Protein AF-A0A7C0Z1W0-F1 (afdb_monomer_lite)

pLDDT: mean 89.67, std 6.88, range [57.84, 96.88]

Radius of gyration: 12.42 Å; chains: 1; bounding box: 28×28×26 Å

Sequence (86 aa):
MGVVKELLERIEAEDVDEFTVEEAILGVGYTAVRIDSGDVGLCHSLLGENPCPRRIARRAGTLRGMKAVEMAEFAVSEDISERVVG

Structure (mmCIF, N/CA/C/O backbone):
data_AF-A0A7C0Z1W0-F1
#
_entry.id   AF-A0A7C0Z1W0-F1
#
loop_
_atom_site.group_PDB
_atom_site.id
_atom_site.type_symbol
_atom_site.label_atom_id
_atom_site.label_alt_id
_atom_site.label_comp_id
_atom_site.label_asym_id
_atom_site.label_entity_id
_atom_site.label_seq_id
_atom_site.pdbx_PDB_ins_code
_atom_site.Cartn_x
_atom_site.Cartn_y
_atom_site.Cartn_z
_atom_site.occupancy
_atom_site.B_iso_or_equiv
_atom_site.auth_seq_id
_atom_site.auth_comp_id
_atom_site.auth_asym_id
_atom_site.auth_atom_id
_atom_site.pdbx_PDB_model_num
ATOM 1 N N . MET A 1 1 ? 1.228 17.455 -15.198 1.00 57.84 1 MET A N 1
ATOM 2 C CA . MET A 1 1 ? 0.810 16.793 -13.945 1.00 57.84 1 MET A CA 1
ATOM 3 C C . MET A 1 1 ? 0.626 15.316 -14.262 1.00 57.84 1 MET A C 1
ATOM 5 O O . MET A 1 1 ? 0.310 15.010 -15.405 1.00 57.84 1 MET A O 1
ATOM 9 N N . GLY A 1 2 ? 0.994 14.410 -13.354 1.00 86.88 2 GLY A N 1
ATOM 10 C CA . GLY A 1 2 ? 0.874 12.965 -13.586 1.00 86.88 2 GLY A CA 1
ATOM 11 C C . GLY A 1 2 ? -0.479 12.455 -13.098 1.00 86.88 2 GLY A C 1
ATOM 12 O O . GLY A 1 2 ? -0.936 12.911 -12.055 1.00 86.88 2 GLY A O 1
ATOM 13 N N . VAL A 1 3 ? -1.082 11.500 -13.813 1.00 94.06 3 VAL A N 1
ATOM 14 C CA . VAL A 1 3 ? -2.432 10.965 -13.529 1.00 94.06 3 VAL A CA 1
ATOM 15 C C . VAL A 1 3 ? -2.591 10.491 -12.075 1.00 94.06 3 VAL A C 1
ATOM 17 O O . VAL A 1 3 ? -3.633 10.706 -11.472 1.00 94.06 3 VAL A O 1
ATOM 20 N N . VAL A 1 4 ? -1.542 9.909 -11.481 1.00 93.56 4 VAL A N 1
ATOM 21 C CA . VAL A 1 4 ? -1.546 9.460 -10.074 1.00 93.56 4 VAL A CA 1
ATOM 22 C C . VAL A 1 4 ? -1.731 10.630 -9.102 1.00 93.56 4 VAL A C 1
ATOM 24 O O . VAL A 1 4 ? -2.483 10.520 -8.144 1.00 93.56 4 VAL A O 1
ATOM 27 N N . LYS A 1 5 ? -1.098 11.778 -9.367 1.00 93.75 5 LYS A N 1
ATOM 28 C CA . LYS A 1 5 ? -1.218 12.955 -8.500 1.00 93.75 5 LYS A CA 1
ATOM 29 C C . LYS A 1 5 ? -2.624 13.555 -8.555 1.00 93.75 5 LYS A C 1
ATOM 31 O O . LYS A 1 5 ? -3.175 13.913 -7.526 1.00 93.75 5 LYS A O 1
ATOM 36 N N . GLU A 1 6 ? -3.214 13.605 -9.747 1.00 94.44 6 GLU A N 1
ATOM 37 C CA . GLU A 1 6 ? -4.600 14.058 -9.928 1.00 94.44 6 GLU A CA 1
ATOM 38 C C . GLU A 1 6 ? -5.608 13.125 -9.239 1.00 94.44 6 GLU A C 1
ATOM 40 O O . GLU A 1 6 ? -6.665 13.575 -8.803 1.00 94.44 6 GLU A O 1
ATOM 45 N N . LEU A 1 7 ? -5.297 11.828 -9.132 1.00 93.25 7 LEU A N 1
ATOM 46 C CA . LEU A 1 7 ? -6.110 10.877 -8.378 1.00 93.25 7 LEU A CA 1
ATOM 47 C C . LEU A 1 7 ? -6.027 11.135 -6.867 1.00 93.25 7 LEU A C 1
ATOM 49 O O . LEU A 1 7 ? -7.067 11.165 -6.220 1.00 93.25 7 LEU A O 1
ATOM 53 N N . LEU A 1 8 ? -4.829 11.366 -6.323 1.00 93.00 8 LEU A N 1
ATOM 54 C CA . LEU A 1 8 ? -4.650 11.670 -4.897 1.00 93.00 8 LEU A CA 1
ATOM 55 C C . LEU A 1 8 ? -5.398 12.942 -4.481 1.00 93.00 8 LEU A C 1
ATOM 57 O O . LEU A 1 8 ? -6.143 12.913 -3.510 1.00 93.00 8 LEU A O 1
ATOM 61 N N . GLU A 1 9 ? -5.305 14.011 -5.278 1.00 92.25 9 GLU A N 1
ATOM 62 C CA . GLU A 1 9 ? -6.036 15.266 -5.032 1.00 92.25 9 GLU A CA 1
ATOM 63 C C . GLU A 1 9 ? -7.564 15.057 -4.984 1.00 92.25 9 GLU A C 1
ATOM 65 O O . GLU A 1 9 ? -8.274 15.752 -4.258 1.00 92.25 9 GLU A O 1
ATOM 70 N N . ARG A 1 10 ? -8.093 14.090 -5.746 1.00 92.12 10 ARG A N 1
ATOM 71 C CA . ARG A 1 10 ? -9.520 13.729 -5.703 1.00 92.12 10 ARG A CA 1
ATOM 72 C C . ARG A 1 10 ? -9.873 12.894 -4.482 1.00 92.12 10 ARG A C 1
ATOM 74 O O . ARG A 1 10 ? -10.942 13.097 -3.930 1.00 92.12 10 ARG A O 1
ATOM 81 N N . ILE A 1 11 ? -9.002 11.969 -4.085 1.00 89.44 11 ILE A N 1
ATOM 82 C CA . ILE A 1 11 ? -9.196 11.144 -2.889 1.00 89.44 11 ILE A CA 1
ATOM 83 C C . ILE A 1 11 ? -9.222 12.035 -1.641 1.00 89.44 11 ILE A C 1
ATOM 85 O O . ILE A 1 11 ? -10.134 11.914 -0.833 1.00 89.44 11 ILE A O 1
ATOM 89 N N . GLU A 1 12 ? -8.287 12.982 -1.523 1.00 86.75 12 GLU A N 1
ATOM 90 C CA . GLU A 1 12 ? -8.267 13.965 -0.429 1.00 86.75 12 GLU A CA 1
ATOM 91 C C . GLU A 1 12 ? -9.550 14.809 -0.376 1.00 86.75 12 GLU A C 1
ATOM 93 O O . GLU A 1 12 ? -10.068 15.090 0.702 1.00 86.75 12 GLU A O 1
ATOM 98 N N . ALA A 1 13 ? -10.101 15.191 -1.533 1.00 89.31 13 ALA A N 1
ATOM 99 C CA . ALA A 1 13 ? -11.332 15.978 -1.604 1.00 89.31 13 ALA A CA 1
ATOM 100 C C . ALA A 1 13 ? -12.595 15.212 -1.156 1.00 89.31 13 ALA A C 1
ATOM 102 O O . ALA A 1 13 ? -13.605 15.849 -0.855 1.00 89.31 13 ALA A O 1
ATOM 103 N N . GLU A 1 14 ? -12.546 13.878 -1.113 1.00 87.06 14 GLU A N 1
ATOM 104 C CA . GLU A 1 14 ? -13.636 13.009 -0.642 1.00 87.06 14 GLU A CA 1
ATOM 105 C C . GLU A 1 14 ? -13.589 12.767 0.885 1.00 87.06 14 GLU A C 1
ATOM 107 O O . GLU A 1 14 ? -14.405 12.011 1.403 1.00 87.06 14 GLU A O 1
ATOM 112 N N . ASP A 1 15 ? -12.667 13.416 1.613 1.00 76.75 15 ASP A N 1
ATOM 113 C CA . ASP A 1 15 ? -12.555 13.390 3.086 1.00 76.75 15 ASP A CA 1
ATOM 114 C C . ASP A 1 15 ? -12.415 11.972 3.681 1.00 76.75 15 ASP A C 1
ATOM 116 O O . ASP A 1 15 ? -12.959 11.633 4.730 1.00 76.75 15 ASP A O 1
ATOM 120 N N . VAL A 1 16 ? -11.637 11.117 3.010 1.00 79.12 16 VAL A N 1
ATOM 121 C CA . VAL A 1 16 ? -11.357 9.721 3.414 1.00 79.12 16 VAL A CA 1
ATOM 122 C C . VAL A 1 16 ? -10.392 9.596 4.608 1.00 79.12 16 VAL A C 1
ATOM 124 O O . VAL A 1 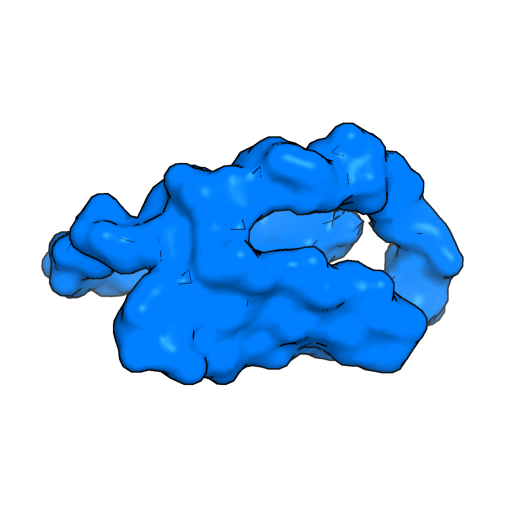16 ? -9.803 8.538 4.847 1.00 79.12 16 VAL A O 1
ATOM 127 N N . ASP A 1 17 ? -10.214 10.677 5.365 1.00 79.00 17 ASP A N 1
ATOM 128 C CA . ASP A 1 17 ? -9.271 10.819 6.479 1.00 79.00 17 ASP A CA 1
ATOM 129 C C . ASP A 1 1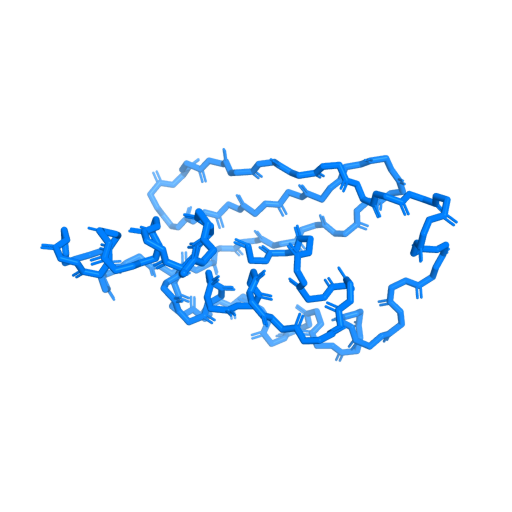7 ? -9.583 9.913 7.679 1.00 79.00 17 ASP A C 1
ATOM 131 O O . ASP A 1 17 ? -8.746 9.756 8.577 1.00 79.00 17 ASP A O 1
ATOM 135 N N . GLU A 1 18 ? -10.786 9.339 7.704 1.00 87.81 18 GLU A N 1
ATOM 136 C CA . GLU A 1 18 ? -11.261 8.441 8.751 1.00 87.81 18 GLU A CA 1
ATOM 137 C C . GLU A 1 18 ? -10.741 7.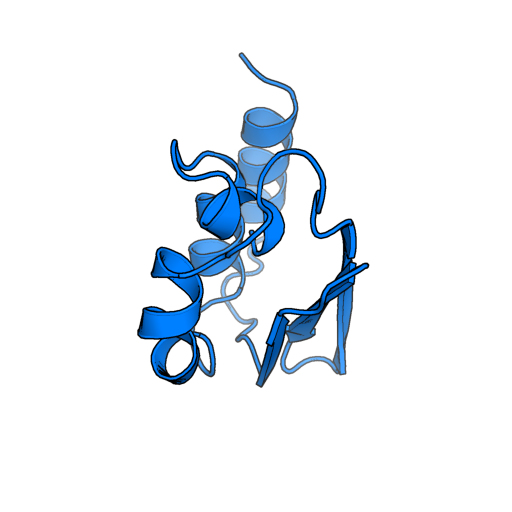005 8.617 1.00 87.81 18 GLU A C 1
ATOM 139 O O . GLU A 1 18 ? -10.675 6.299 9.624 1.00 87.81 18 GLU A O 1
ATOM 144 N N . PHE A 1 19 ? -10.330 6.579 7.417 1.00 93.62 19 PHE A N 1
ATOM 145 C CA . PHE A 1 19 ? -9.916 5.196 7.194 1.00 93.62 19 PHE A CA 1
ATOM 146 C C . PHE A 1 19 ? -8.472 4.955 7.615 1.00 93.62 19 PHE A C 1
ATOM 148 O O . PHE A 1 19 ? -7.548 5.707 7.280 1.00 93.62 19 PHE A O 1
ATOM 155 N N . THR A 1 20 ? -8.259 3.831 8.287 1.00 96.06 20 THR A N 1
ATOM 156 C CA . THR A 1 20 ? -6.928 3.360 8.665 1.00 96.06 20 THR A CA 1
ATOM 157 C C . THR A 1 20 ? -6.591 2.035 8.004 1.00 96.06 20 THR A C 1
ATOM 159 O O . THR A 1 20 ? -7.456 1.225 7.675 1.00 96.06 20 THR A O 1
ATOM 162 N N . VAL A 1 21 ? -5.299 1.797 7.804 1.00 95.94 21 VAL A N 1
ATOM 163 C CA . VAL A 1 21 ? -4.795 0.538 7.261 1.00 95.94 21 VAL A CA 1
ATOM 164 C C . VAL A 1 21 ? -4.890 -0.546 8.328 1.00 95.94 21 VAL A C 1
ATOM 166 O O . VAL A 1 21 ? -4.192 -0.510 9.345 1.00 95.94 21 VAL A O 1
ATOM 169 N N . GLU A 1 22 ? -5.707 -1.563 8.083 1.00 96.25 22 GLU A N 1
ATOM 170 C CA . GLU A 1 22 ? -5.823 -2.718 8.966 1.00 96.25 22 GLU A CA 1
ATOM 171 C C . GLU A 1 22 ? -4.686 -3.723 8.720 1.00 96.25 22 GLU A C 1
ATOM 173 O O . GLU A 1 22 ? -4.095 -4.254 9.667 1.00 96.25 22 GLU A O 1
ATOM 178 N N . GLU A 1 23 ? -4.357 -3.973 7.449 1.00 95.12 23 GLU A N 1
ATOM 179 C CA . GLU A 1 23 ? -3.359 -4.960 7.038 1.00 95.12 23 GLU A CA 1
ATOM 180 C C . GLU A 1 23 ? -2.719 -4.588 5.692 1.00 95.12 23 GLU A C 1
ATOM 182 O O . GLU A 1 23 ? -3.405 -4.177 4.761 1.00 95.12 23 GLU A O 1
ATOM 187 N N . ALA A 1 24 ? -1.402 -4.779 5.569 1.00 93.81 24 ALA A N 1
ATOM 188 C CA . ALA A 1 24 ? -0.671 -4.632 4.313 1.00 93.81 24 ALA A CA 1
ATOM 189 C C . ALA A 1 24 ? 0.205 -5.870 4.075 1.00 93.81 24 ALA A C 1
ATOM 191 O O . ALA A 1 24 ? 1.050 -6.215 4.906 1.00 93.81 24 ALA A O 1
ATOM 192 N N . ILE A 1 25 ? 0.012 -6.536 2.937 1.00 92.12 25 ILE A N 1
ATOM 193 C CA . ILE A 1 25 ? 0.714 -7.764 2.556 1.00 92.12 25 ILE A CA 1
ATOM 194 C C . ILE A 1 25 ? 1.553 -7.488 1.312 1.00 92.12 25 ILE A C 1
ATOM 196 O O . ILE A 1 25 ? 1.024 -7.237 0.232 1.00 92.12 25 ILE A O 1
ATOM 200 N N . LEU A 1 26 ? 2.874 -7.586 1.459 1.00 89.88 26 LEU A N 1
ATOM 201 C CA . LEU A 1 26 ? 3.835 -7.465 0.363 1.00 89.88 26 LEU A CA 1
ATOM 202 C C . LEU A 1 26 ? 4.066 -8.841 -0.265 1.00 89.88 26 LEU A C 1
ATOM 204 O O . LEU A 1 26 ? 4.843 -9.645 0.257 1.00 89.88 26 LEU A O 1
ATOM 208 N N . GLY A 1 27 ? 3.377 -9.134 -1.364 1.00 87.88 27 GLY A N 1
ATOM 209 C CA . GLY A 1 27 ? 3.575 -10.377 -2.101 1.00 87.88 27 GLY A CA 1
ATOM 210 C C . GLY A 1 27 ? 4.664 -10.283 -3.169 1.00 87.88 27 GLY A C 1
ATOM 211 O O . GLY A 1 27 ? 5.261 -9.240 -3.418 1.00 87.88 27 GLY A O 1
ATOM 212 N N . VAL A 1 28 ? 4.927 -11.426 -3.802 1.00 85.81 28 VAL A N 1
ATOM 213 C CA . VAL A 1 28 ? 5.863 -11.552 -4.935 1.00 85.81 28 VAL A CA 1
ATOM 214 C C . VAL A 1 28 ? 5.170 -11.190 -6.256 1.00 85.81 28 VAL A C 1
ATOM 216 O O . VAL A 1 28 ? 5.791 -10.611 -7.140 1.00 85.81 28 VAL A O 1
ATOM 219 N N . GLY A 1 29 ? 3.884 -11.530 -6.397 1.00 90.19 29 GLY A N 1
ATOM 220 C CA . GLY A 1 29 ? 3.076 -11.184 -7.573 1.00 90.19 29 GLY A CA 1
ATOM 221 C C . GLY A 1 29 ? 2.199 -9.954 -7.355 1.00 90.19 29 GLY A C 1
ATOM 222 O O . GLY A 1 29 ? 2.153 -9.075 -8.210 1.00 90.19 29 GLY A O 1
ATOM 223 N N . TYR A 1 30 ? 1.530 -9.884 -6.203 1.00 92.88 30 TYR A N 1
ATOM 224 C CA . TYR A 1 30 ? 0.648 -8.779 -5.841 1.00 92.88 30 TYR A CA 1
ATOM 225 C C . TYR A 1 30 ? 0.878 -8.328 -4.406 1.00 92.88 30 TYR A C 1
ATOM 227 O O . TYR A 1 30 ? 1.114 -9.142 -3.513 1.00 92.88 30 TYR A O 1
ATOM 235 N N . THR A 1 31 ? 0.750 -7.027 -4.208 1.00 93.25 31 THR A N 1
ATOM 236 C CA . THR A 1 31 ? 0.678 -6.359 -2.921 1.00 93.25 31 THR A CA 1
ATOM 237 C C . THR A 1 31 ? -0.779 -6.024 -2.638 1.00 93.25 31 THR A C 1
ATOM 239 O O . THR A 1 31 ? -1.495 -5.579 -3.536 1.00 93.25 31 THR A O 1
ATOM 242 N N . ALA A 1 32 ? -1.215 -6.264 -1.406 1.00 95.38 32 ALA A N 1
ATOM 243 C CA . ALA A 1 32 ? -2.582 -6.022 -0.966 1.00 95.38 32 ALA A CA 1
ATOM 244 C C . ALA A 1 32 ? -2.601 -5.110 0.258 1.00 95.38 32 ALA A C 1
ATOM 246 O O . ALA A 1 32 ? -1.767 -5.265 1.153 1.00 95.38 32 ALA A O 1
ATOM 247 N N . VAL A 1 33 ? -3.580 -4.212 0.316 1.00 95.81 33 VAL A N 1
ATOM 248 C CA . VAL A 1 33 ? -3.851 -3.354 1.474 1.00 95.81 33 VAL A CA 1
ATOM 249 C C . VAL A 1 33 ? -5.328 -3.479 1.820 1.00 95.81 33 VAL A C 1
ATOM 251 O O . VAL A 1 33 ? -6.173 -3.339 0.939 1.00 95.81 33 VAL A O 1
ATOM 254 N N . ARG A 1 34 ? -5.637 -3.760 3.087 1.00 96.88 34 ARG A N 1
ATOM 255 C CA . ARG A 1 34 ? -6.996 -3.746 3.636 1.00 96.88 34 ARG A CA 1
ATOM 256 C C . ARG A 1 34 ? -7.134 -2.577 4.600 1.00 96.88 34 ARG A C 1
ATOM 258 O O . ARG A 1 34 ? -6.271 -2.405 5.465 1.00 96.88 34 ARG A O 1
ATOM 265 N N . ILE A 1 35 ? -8.204 -1.806 4.458 1.00 95.94 35 ILE A N 1
ATOM 266 C CA . ILE A 1 35 ? -8.571 -0.738 5.396 1.00 95.94 35 ILE A CA 1
ATOM 267 C C . ILE A 1 35 ? -9.595 -1.237 6.422 1.00 95.94 35 ILE A C 1
ATOM 269 O O . ILE A 1 35 ? -10.179 -2.306 6.259 1.00 95.94 35 ILE A O 1
ATOM 273 N N . ASP A 1 36 ? -9.802 -0.479 7.492 1.00 96.50 36 ASP A N 1
ATOM 274 C CA . ASP A 1 36 ? -10.708 -0.813 8.599 1.00 96.50 36 ASP A CA 1
ATOM 275 C C . ASP A 1 36 ? -12.198 -0.932 8.219 1.00 96.50 36 ASP A C 1
ATOM 277 O O . ASP A 1 36 ? -12.942 -1.609 8.932 1.00 96.50 36 ASP A O 1
ATOM 281 N N . SER A 1 37 ? -12.632 -0.383 7.078 1.00 94.12 37 SER A N 1
ATOM 282 C CA . SER A 1 37 ? -13.958 -0.666 6.495 1.00 94.12 37 SER A CA 1
ATOM 283 C C . SER A 1 37 ? -14.103 -2.111 5.990 1.00 94.12 37 SER A C 1
ATOM 285 O O . SER A 1 37 ? -15.220 -2.592 5.789 1.00 94.12 37 SER A O 1
ATOM 287 N N . GLY A 1 38 ? -12.982 -2.809 5.783 1.00 94.38 38 GLY A N 1
ATOM 288 C CA . GLY A 1 38 ? -12.901 -4.138 5.181 1.00 94.38 38 GLY A CA 1
ATOM 289 C C . GLY A 1 38 ? -12.611 -4.138 3.676 1.00 94.38 38 GLY A C 1
ATOM 290 O O . GLY A 1 38 ? -12.380 -5.215 3.118 1.00 94.38 38 GLY A O 1
ATOM 291 N N . ASP A 1 39 ? -12.582 -2.974 3.020 1.00 95.19 39 ASP A N 1
ATOM 292 C CA . ASP A 1 39 ? -12.251 -2.864 1.596 1.00 95.19 39 ASP A CA 1
ATOM 293 C C . ASP A 1 39 ? -10.773 -3.188 1.325 1.00 95.19 39 ASP A C 1
ATOM 295 O O . ASP A 1 39 ? -9.892 -2.928 2.151 1.00 95.19 39 ASP A O 1
ATOM 299 N N . VAL A 1 40 ? -10.495 -3.771 0.151 1.00 96.62 40 VAL A N 1
ATOM 300 C CA . VAL A 1 40 ? -9.159 -4.260 -0.227 1.00 96.62 40 VAL A CA 1
ATOM 301 C C . VAL A 1 40 ? -8.703 -3.669 -1.559 1.00 96.62 40 VAL A C 1
ATOM 303 O O . VAL A 1 40 ? -9.354 -3.851 -2.588 1.00 96.62 40 VAL A O 1
ATOM 306 N N . GLY A 1 41 ? -7.534 -3.032 -1.543 1.00 95.88 41 GLY A N 1
ATOM 307 C CA . GLY A 1 41 ? -6.790 -2.597 -2.723 1.00 95.88 41 GLY A CA 1
ATOM 308 C C . GLY A 1 41 ? -5.712 -3.607 -3.120 1.00 95.88 41 GLY A C 1
ATOM 309 O O . GLY A 1 41 ? -5.114 -4.267 -2.267 1.00 95.88 41 GLY A O 1
ATOM 310 N N . LEU A 1 42 ? -5.456 -3.728 -4.424 1.00 96.44 42 LEU A N 1
ATOM 311 C CA . LEU A 1 42 ? -4.446 -4.623 -4.990 1.00 96.44 42 LEU A CA 1
ATOM 312 C C . LEU A 1 42 ? -3.574 -3.883 -6.002 1.00 96.44 42 LEU A C 1
ATOM 314 O O . LEU A 1 42 ? -4.082 -3.161 -6.858 1.00 96.44 42 LEU A O 1
ATOM 318 N N . CYS A 1 43 ? -2.273 -4.154 -5.967 1.00 95.31 43 CYS A N 1
ATOM 319 C CA . CYS A 1 43 ? -1.308 -3.669 -6.947 1.00 95.31 43 CYS A CA 1
ATOM 320 C C . CYS A 1 43 ? -0.349 -4.798 -7.334 1.00 95.31 43 CYS A C 1
ATOM 322 O O . CYS A 1 43 ? 0.041 -5.606 -6.492 1.00 95.31 43 CYS A O 1
ATOM 324 N N . HIS A 1 44 ? 0.028 -4.898 -8.609 1.00 94.56 44 HIS A N 1
ATOM 325 C CA . HIS A 1 44 ? 1.049 -5.863 -9.020 1.00 94.56 44 HIS A CA 1
ATOM 326 C C . HIS A 1 44 ? 2.394 -5.472 -8.393 1.00 94.56 44 HIS A C 1
ATOM 328 O O . HIS A 1 44 ? 2.797 -4.317 -8.470 1.00 94.56 44 HIS A O 1
ATOM 334 N N . SER A 1 45 ? 3.127 -6.424 -7.815 1.00 90.88 45 SER A N 1
ATOM 335 C CA . SER A 1 45 ? 4.357 -6.141 -7.054 1.00 90.88 45 SER A CA 1
ATOM 336 C C . SER A 1 45 ? 5.560 -5.744 -7.917 1.00 90.88 45 SER A C 1
ATOM 338 O O . SER A 1 45 ? 6.627 -5.450 -7.384 1.00 90.88 45 SER A O 1
ATOM 340 N N . LEU A 1 46 ? 5.380 -5.737 -9.244 1.00 89.44 46 LEU A N 1
ATOM 341 C CA . LEU A 1 46 ? 6.386 -5.367 -10.244 1.00 89.44 46 LEU A CA 1
ATOM 342 C C . LEU A 1 46 ? 7.691 -6.148 -10.049 1.00 89.44 46 LEU A C 1
ATOM 344 O O . LEU A 1 46 ? 8.758 -5.566 -9.917 1.00 89.44 46 LEU A O 1
ATOM 348 N N . LEU A 1 47 ? 7.615 -7.482 -9.988 1.00 83.94 47 LEU A N 1
ATOM 349 C CA . LEU A 1 47 ? 8.766 -8.342 -9.675 1.00 83.94 47 LEU A CA 1
ATOM 350 C C . LEU A 1 47 ? 10.005 -8.069 -10.556 1.00 83.94 47 LEU A C 1
ATOM 352 O O . LEU A 1 47 ? 11.132 -8.240 -10.093 1.00 83.94 47 LEU A O 1
ATOM 356 N N . GLY A 1 48 ? 9.809 -7.658 -11.815 1.00 84.50 48 GLY A N 1
ATOM 357 C CA . GLY A 1 48 ? 10.902 -7.334 -12.735 1.00 84.50 48 GLY A CA 1
ATOM 358 C C . GLY A 1 48 ? 11.635 -6.039 -12.374 1.00 84.50 48 GLY A C 1
ATOM 359 O O . GLY A 1 48 ? 12.845 -5.936 -12.561 1.00 84.50 48 GLY A O 1
ATOM 360 N N . GLU A 1 49 ? 10.913 -5.070 -11.821 1.00 84.81 49 GLU A N 1
ATOM 361 C CA . GLU A 1 49 ? 11.376 -3.726 -11.486 1.00 84.81 49 GLU A CA 1
ATOM 362 C C . GLU A 1 49 ? 11.725 -3.578 -9.999 1.00 84.81 49 GLU A C 1
ATOM 364 O O . GLU A 1 49 ? 12.562 -2.755 -9.628 1.00 84.81 49 GLU A O 1
ATOM 369 N N . ASN A 1 50 ? 11.109 -4.395 -9.146 1.00 82.31 50 ASN A N 1
ATOM 370 C CA . ASN A 1 50 ? 11.286 -4.414 -7.703 1.00 82.31 50 ASN A CA 1
ATOM 371 C C . ASN A 1 50 ? 11.414 -5.849 -7.152 1.00 82.31 50 ASN A C 1
ATOM 373 O O . ASN A 1 50 ? 10.581 -6.311 -6.368 1.00 82.31 50 ASN A O 1
ATOM 377 N N . PRO A 1 51 ? 12.490 -6.572 -7.504 1.00 74.31 51 PRO A N 1
ATOM 378 C CA . PRO A 1 51 ? 12.674 -7.966 -7.100 1.00 74.31 51 PRO A CA 1
ATOM 379 C C . PRO A 1 51 ? 12.862 -8.147 -5.585 1.00 74.31 51 PRO A C 1
ATOM 381 O O . PRO A 1 51 ? 12.836 -9.270 -5.084 1.00 74.31 51 PRO A O 1
ATOM 384 N N . CYS A 1 52 ? 13.106 -7.068 -4.834 1.00 75.75 52 CYS A N 1
ATOM 385 C CA . CYS A 1 52 ? 13.280 -7.136 -3.391 1.00 75.75 52 CYS A CA 1
ATOM 386 C C . CYS A 1 52 ? 12.831 -5.821 -2.726 1.00 75.75 52 CYS A C 1
ATOM 388 O O . CYS A 1 52 ? 13.648 -4.898 -2.633 1.00 75.75 52 CYS A O 1
ATOM 390 N N . PRO A 1 53 ? 11.593 -5.737 -2.198 1.00 76.94 53 PRO A N 1
ATOM 391 C CA . PRO A 1 53 ? 11.021 -4.515 -1.622 1.00 76.94 53 PRO A CA 1
ATOM 392 C C . PRO A 1 53 ? 11.598 -4.204 -0.225 1.00 76.94 53 PRO A C 1
ATOM 394 O O . PRO A 1 53 ? 10.878 -4.021 0.755 1.00 76.94 53 PRO A O 1
ATOM 397 N N . ARG A 1 54 ? 12.932 -4.173 -0.084 1.00 73.06 54 ARG A N 1
ATOM 398 C CA . ARG A 1 54 ? 13.633 -4.136 1.215 1.00 73.06 54 ARG A CA 1
ATOM 399 C C . ARG A 1 54 ? 13.302 -2.904 2.043 1.00 73.06 54 ARG A C 1
ATOM 401 O O . ARG A 1 54 ? 13.336 -2.982 3.267 1.00 73.06 54 ARG A O 1
ATOM 408 N N . ARG A 1 55 ? 13.065 -1.761 1.400 1.00 77.88 55 ARG A N 1
ATOM 409 C CA . ARG A 1 55 ? 12.841 -0.492 2.100 1.00 77.88 55 ARG A CA 1
ATOM 410 C C . ARG A 1 55 ? 11.459 -0.447 2.737 1.00 77.88 55 ARG A C 1
ATOM 412 O O . ARG A 1 55 ? 11.380 -0.251 3.945 1.00 77.88 55 ARG A O 1
ATOM 419 N N . ILE A 1 56 ? 10.409 -0.751 1.979 1.00 81.94 56 ILE A N 1
ATOM 420 C CA . ILE A 1 56 ? 9.054 -0.824 2.534 1.00 81.94 56 ILE A CA 1
ATOM 421 C C . ILE A 1 56 ? 8.884 -2.027 3.476 1.00 81.94 56 ILE A C 1
ATOM 423 O O . ILE A 1 56 ? 8.238 -1.904 4.510 1.00 81.94 56 ILE A O 1
ATOM 427 N N . ALA A 1 57 ? 9.570 -3.152 3.229 1.00 83.25 57 ALA A N 1
ATOM 428 C CA . ALA A 1 57 ? 9.554 -4.299 4.141 1.00 83.25 57 ALA A CA 1
ATOM 429 C C . ALA A 1 57 ? 10.104 -3.960 5.540 1.00 83.25 57 ALA A C 1
ATOM 431 O O . ALA A 1 57 ? 9.621 -4.495 6.535 1.00 83.25 57 ALA A O 1
ATOM 432 N N . ARG A 1 58 ? 11.064 -3.026 5.654 1.00 84.12 58 ARG A N 1
ATOM 433 C CA . ARG A 1 58 ? 11.538 -2.518 6.961 1.00 84.12 58 ARG A CA 1
ATOM 434 C C . ARG A 1 58 ? 10.476 -1.709 7.705 1.00 84.12 58 ARG A C 1
ATOM 436 O O . ARG A 1 58 ? 10.560 -1.594 8.923 1.00 84.12 58 ARG A O 1
ATOM 443 N N . ARG A 1 59 ? 9.503 -1.157 6.980 1.00 82.56 59 ARG A N 1
ATOM 444 C CA . ARG A 1 59 ? 8.378 -0.377 7.506 1.00 82.56 59 ARG A CA 1
ATOM 445 C C . ARG A 1 59 ? 7.115 -1.220 7.684 1.00 82.56 59 ARG A C 1
ATOM 447 O O . ARG A 1 59 ? 6.123 -0.686 8.148 1.00 82.56 59 ARG A O 1
ATOM 454 N N . ALA A 1 60 ? 7.128 -2.523 7.382 1.00 79.25 60 ALA A N 1
ATOM 455 C CA . ALA A 1 60 ? 5.923 -3.363 7.409 1.00 79.25 60 ALA A CA 1
ATOM 456 C C . ALA A 1 60 ? 5.157 -3.288 8.747 1.00 79.25 60 ALA A C 1
ATOM 458 O O . ALA A 1 60 ? 3.934 -3.200 8.759 1.00 79.25 60 ALA A O 1
ATOM 459 N N . GLY A 1 61 ? 5.876 -3.233 9.875 1.00 80.94 61 GLY A N 1
ATOM 460 C CA . GLY A 1 61 ? 5.272 -3.083 11.205 1.00 80.94 61 GLY A CA 1
ATOM 461 C C . GLY A 1 61 ? 4.676 -1.699 11.500 1.00 80.94 61 GLY A C 1
ATOM 462 O O . GLY A 1 61 ? 3.930 -1.571 12.463 1.00 80.94 61 GLY A O 1
ATOM 463 N N . THR A 1 62 ? 4.987 -0.678 10.697 1.00 86.69 62 THR A N 1
ATOM 464 C CA . THR A 1 62 ? 4.469 0.695 10.835 1.00 86.69 62 THR A CA 1
ATOM 465 C C . THR A 1 62 ? 3.353 1.013 9.843 1.00 86.69 62 THR A C 1
ATOM 467 O O . THR A 1 62 ? 2.858 2.132 9.845 1.00 86.69 62 THR A O 1
ATOM 470 N N . LEU A 1 63 ? 3.011 0.081 8.945 1.00 91.75 63 LEU A N 1
ATOM 471 C CA . LEU A 1 63 ? 1.953 0.283 7.951 1.00 91.75 63 LEU A CA 1
ATOM 472 C C . LEU A 1 63 ? 0.564 0.134 8.570 1.00 91.75 63 LEU A C 1
ATOM 474 O O . LEU A 1 63 ? -0.353 0.859 8.214 1.00 91.75 63 LEU A O 1
ATOM 478 N N . ARG A 1 64 ? 0.414 -0.791 9.521 1.00 94.44 64 ARG A N 1
ATOM 479 C CA . ARG A 1 64 ? -0.842 -0.990 10.242 1.00 94.44 64 ARG A CA 1
ATOM 480 C C . ARG A 1 64 ? -1.148 0.212 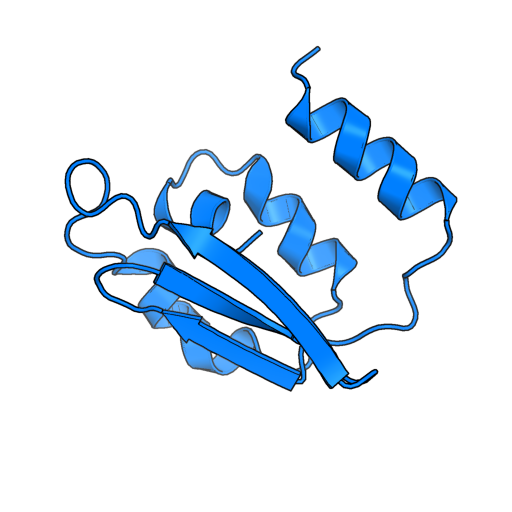11.138 1.00 94.44 64 ARG A C 1
ATOM 482 O O . ARG A 1 64 ? -0.294 0.633 11.914 1.00 94.44 64 ARG A O 1
ATOM 489 N N . GLY A 1 65 ? -2.378 0.706 11.063 1.00 94.06 65 GLY A N 1
ATOM 490 C CA . GLY A 1 65 ? -2.866 1.872 11.798 1.00 94.06 65 GLY A CA 1
ATOM 491 C C . GLY A 1 65 ? -2.475 3.217 11.182 1.00 94.06 65 GLY A C 1
ATOM 492 O O . GLY A 1 65 ? -2.865 4.247 11.721 1.00 94.06 65 GLY A O 1
ATOM 493 N N . MET A 1 66 ? -1.723 3.225 10.075 1.00 94.62 66 MET A N 1
ATOM 494 C CA . MET A 1 66 ? -1.491 4.430 9.273 1.00 94.62 66 MET A CA 1
ATOM 495 C C . MET A 1 66 ? -2.810 4.897 8.657 1.00 94.62 66 MET A C 1
ATOM 497 O O . MET A 1 66 ? -3.653 4.058 8.322 1.00 94.62 66 MET A O 1
ATOM 501 N N . LYS A 1 67 ? -2.989 6.208 8.475 1.00 94.06 67 LYS A N 1
ATOM 502 C CA . LYS A 1 67 ? -4.138 6.698 7.711 1.00 94.06 67 LYS A CA 1
ATOM 503 C C . LYS A 1 67 ? -4.047 6.207 6.268 1.00 94.06 67 LYS A C 1
ATOM 505 O O . LYS A 1 67 ? -2.969 6.218 5.674 1.00 94.06 67 LYS A O 1
ATOM 510 N N . ALA A 1 68 ? -5.175 5.816 5.687 1.00 93.75 68 ALA A N 1
ATOM 511 C CA . ALA A 1 68 ? -5.215 5.345 4.306 1.00 93.75 68 ALA A CA 1
ATOM 512 C C . ALA A 1 68 ? -4.678 6.406 3.326 1.00 93.75 68 ALA A C 1
ATOM 514 O O . ALA A 1 68 ? -3.917 6.067 2.423 1.00 93.75 68 ALA A O 1
ATOM 515 N N . VAL A 1 69 ? -4.986 7.689 3.558 1.00 93.00 69 VAL A N 1
ATOM 516 C CA . VAL A 1 69 ? -4.481 8.805 2.740 1.00 93.00 69 VAL A CA 1
ATOM 517 C C . VAL A 1 69 ? -2.955 8.952 2.813 1.00 93.00 69 VAL A C 1
ATOM 519 O O . VAL A 1 69 ? -2.305 9.086 1.783 1.00 93.00 69 VAL A O 1
ATOM 522 N N . GLU A 1 70 ? -2.358 8.821 4.003 1.00 92.81 70 GLU A N 1
ATOM 523 C CA . GLU A 1 70 ? -0.900 8.905 4.193 1.00 92.81 70 GLU A CA 1
ATOM 524 C C . GLU A 1 70 ? -0.179 7.754 3.480 1.00 92.81 70 GLU A C 1
ATOM 526 O O . GLU A 1 70 ? 0.920 7.923 2.953 1.00 92.81 70 GLU A O 1
ATOM 531 N N . MET A 1 71 ? -0.798 6.569 3.449 1.00 93.62 71 MET A N 1
ATOM 532 C CA . MET A 1 71 ? -0.285 5.448 2.668 1.00 93.62 71 MET A CA 1
ATOM 533 C C . MET A 1 71 ? -0.423 5.707 1.164 1.00 93.62 71 MET A C 1
ATOM 535 O O . MET A 1 71 ? 0.518 5.418 0.429 1.00 93.62 71 MET A O 1
ATOM 539 N N . ALA A 1 72 ? -1.541 6.277 0.707 1.00 94.19 72 ALA A N 1
ATOM 540 C CA . ALA A 1 72 ? -1.771 6.587 -0.705 1.00 94.19 72 ALA A CA 1
ATOM 541 C C . ALA A 1 72 ? -0.732 7.578 -1.265 1.00 94.19 72 ALA A C 1
ATOM 543 O O . ALA A 1 72 ? -0.308 7.458 -2.416 1.00 94.19 72 ALA A O 1
ATOM 544 N N . GLU A 1 73 ? -0.220 8.504 -0.448 1.00 94.12 73 GLU A N 1
ATOM 545 C CA . GLU A 1 73 ? 0.884 9.394 -0.841 1.00 94.12 73 GLU A CA 1
ATOM 546 C C . GLU A 1 73 ? 2.157 8.635 -1.264 1.00 94.12 73 GLU A C 1
ATOM 548 O O . GLU A 1 73 ? 2.978 9.157 -2.026 1.00 94.12 73 GLU A O 1
ATOM 553 N N . PHE A 1 74 ? 2.334 7.375 -0.851 1.00 94.38 74 PHE A N 1
ATOM 554 C CA . PHE A 1 74 ? 3.464 6.560 -1.301 1.00 94.38 74 PHE A CA 1
ATOM 555 C C . PHE A 1 74 ? 3.428 6.285 -2.811 1.00 94.38 74 PHE A C 1
ATOM 557 O O . PHE A 1 74 ? 4.490 6.069 -3.401 1.00 94.38 74 PHE A O 1
ATOM 564 N N . ALA A 1 75 ? 2.262 6.385 -3.460 1.00 94.56 75 ALA A N 1
ATOM 565 C CA . ALA A 1 75 ? 2.088 6.214 -4.904 1.00 94.56 75 ALA A CA 1
ATOM 566 C C . ALA A 1 75 ? 2.948 7.182 -5.742 1.00 94.56 75 ALA A C 1
ATOM 568 O O . ALA A 1 75 ? 3.286 6.892 -6.894 1.00 94.56 75 ALA A O 1
ATOM 569 N N . VAL A 1 76 ? 3.341 8.331 -5.173 1.00 94.50 76 VAL A N 1
ATOM 570 C CA . VAL A 1 76 ? 4.219 9.322 -5.823 1.00 94.50 76 VAL A CA 1
ATOM 571 C C . VAL A 1 76 ? 5.665 9.296 -5.313 1.00 94.50 76 VAL A C 1
ATOM 573 O O . VAL A 1 76 ? 6.478 10.111 -5.751 1.00 94.50 76 VAL A O 1
ATOM 576 N N . SER A 1 77 ? 6.012 8.354 -4.429 1.00 92.38 77 SER A N 1
ATOM 577 C CA . SER A 1 77 ? 7.379 8.178 -3.923 1.00 92.38 77 SER A CA 1
ATOM 578 C C . SER A 1 77 ? 8.361 7.873 -5.056 1.00 92.38 77 SER A C 1
ATOM 580 O O . SER A 1 77 ? 8.044 7.189 -6.027 1.00 92.38 77 SER A O 1
ATOM 582 N N . GLU A 1 78 ? 9.612 8.311 -4.929 1.00 89.38 78 GLU A N 1
ATOM 583 C CA . GLU A 1 78 ? 10.667 7.890 -5.855 1.00 89.38 78 GLU A CA 1
ATOM 584 C C . GLU A 1 78 ? 11.006 6.395 -5.694 1.00 89.38 78 GLU A C 1
ATOM 586 O O . GLU A 1 78 ? 11.525 5.775 -6.628 1.00 89.38 78 GLU A O 1
ATOM 591 N N . ASP A 1 79 ? 10.655 5.777 -4.563 1.00 89.25 79 ASP A N 1
ATOM 592 C CA . ASP A 1 79 ? 10.862 4.355 -4.300 1.00 89.25 79 ASP A CA 1
ATOM 593 C C . ASP A 1 79 ? 9.734 3.494 -4.878 1.00 89.25 79 ASP A C 1
ATOM 595 O O . ASP A 1 79 ? 8.583 3.580 -4.457 1.00 89.25 79 ASP A O 1
ATOM 599 N N . ILE A 1 80 ? 10.070 2.603 -5.815 1.00 89.50 80 ILE A N 1
ATOM 600 C CA . ILE A 1 80 ? 9.096 1.702 -6.453 1.00 89.50 80 ILE A CA 1
ATOM 601 C C . ILE A 1 80 ? 8.374 0.824 -5.419 1.00 89.50 80 ILE A C 1
ATOM 603 O O . ILE A 1 80 ? 7.202 0.507 -5.591 1.00 89.50 80 ILE A O 1
ATOM 607 N N . SER A 1 81 ? 9.043 0.446 -4.328 1.00 88.88 81 SER A N 1
ATOM 608 C CA . SER A 1 81 ? 8.430 -0.386 -3.287 1.00 88.88 81 SER A CA 1
ATOM 609 C C . SER A 1 81 ? 7.348 0.352 -2.515 1.00 88.88 81 SER A C 1
ATOM 611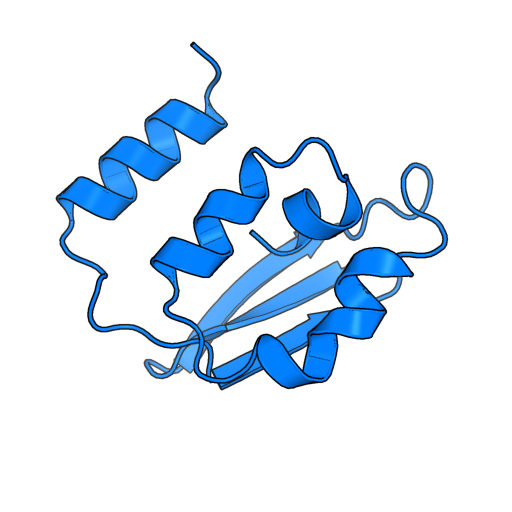 O O . SER A 1 81 ? 6.395 -0.275 -2.070 1.00 88.88 81 SER A O 1
ATOM 613 N N . GLU A 1 82 ? 7.510 1.660 -2.341 1.00 92.06 82 GLU A N 1
ATOM 614 C CA . GLU A 1 82 ? 6.504 2.509 -1.710 1.00 92.06 82 GLU A CA 1
ATOM 615 C C . GLU A 1 82 ? 5.357 2.766 -2.695 1.00 92.06 82 GLU A C 1
ATOM 617 O O . GLU A 1 82 ? 4.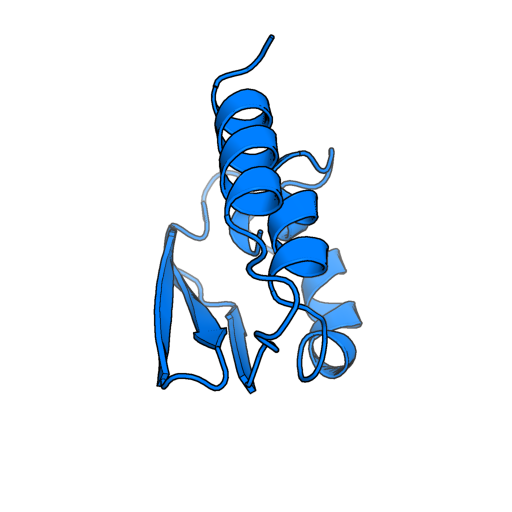203 2.576 -2.326 1.00 92.06 82 GLU A O 1
ATOM 622 N N . ARG A 1 83 ? 5.666 3.025 -3.975 1.00 92.88 83 ARG A N 1
ATOM 623 C CA . ARG A 1 83 ? 4.656 3.218 -5.035 1.00 92.88 83 ARG A CA 1
ATOM 624 C C . ARG A 1 83 ? 3.717 2.043 -5.270 1.00 92.88 83 ARG A C 1
ATOM 626 O O . ARG A 1 83 ? 2.664 2.217 -5.855 1.00 92.88 83 ARG A O 1
ATOM 633 N N . VAL A 1 84 ? 4.149 0.832 -4.939 1.00 92.62 84 VAL A N 1
ATOM 634 C CA . VAL A 1 84 ? 3.320 -0.373 -5.066 1.00 92.62 84 VAL A CA 1
ATOM 635 C C . VAL A 1 84 ? 2.352 -0.510 -3.885 1.00 92.62 84 VAL A C 1
ATOM 637 O O . VAL A 1 84 ? 1.334 -1.185 -4.014 1.00 92.62 84 VAL A O 1
ATOM 640 N N . VAL A 1 85 ? 2.697 0.057 -2.726 1.00 93.44 85 VAL A N 1
ATOM 641 C CA . VAL A 1 85 ? 1.864 0.000 -1.517 1.00 93.44 85 VAL A CA 1
ATOM 642 C C . VAL A 1 85 ? 0.854 1.140 -1.468 1.00 93.44 85 VAL A C 1
ATOM 644 O O . VAL A 1 85 ? -0.265 0.895 -1.026 1.00 93.44 85 VAL A O 1
ATOM 647 N N . GLY A 1 86 ? 1.256 2.346 -1.875 1.00 92.62 86 GLY A N 1
ATOM 648 C CA . GLY A 1 86 ? 0.346 3.486 -2.035 1.00 92.62 86 GLY A CA 1
ATOM 649 C C . GLY A 1 86 ? -0.458 3.397 -3.316 1.00 92.62 86 GLY A C 1
ATOM 650 O O . GLY A 1 86 ? -1.637 3.799 -3.278 1.00 92.62 86 GLY A O 1
#

Foldseek 3Di:
DDPLVVVLVVVVVVVLQPKWWAAWDQDLQKTWTAIPVRDIDIFGNPCVVPVDLPPVVVCRVVRGRHGPSVLSVLCPPPRSSSVRRD

Secondary structure (DSSP, 8-state):
--HHHHHHHHHHHTTGGG-BEEEEEE-SSEEEEEETTS-EEEEE--TTT-S--HHHHHTHHHHTT-BHHHHHGGGG-SSHHHHTT-